Protein AF-A0A8C6T3G2-F1 (afdb_monomer)

Organism: NCBI:txid47308

Structure (mmCIF, N/CA/C/O backbone):
data_AF-A0A8C6T3G2-F1
#
_entry.id   AF-A0A8C6T3G2-F1
#
loop_
_atom_site.group_PDB
_atom_site.id
_atom_site.type_symbol
_atom_site.label_atom_id
_atom_site.label_alt_id
_atom_site.label_comp_id
_atom_site.label_asym_id
_atom_site.label_entity_id
_atom_site.label_seq_id
_atom_site.pdbx_PDB_ins_code
_atom_site.Cartn_x
_atom_site.Cartn_y
_atom_site.Cartn_z
_atom_site.occupancy
_atom_site.B_iso_or_equiv
_atom_site.auth_s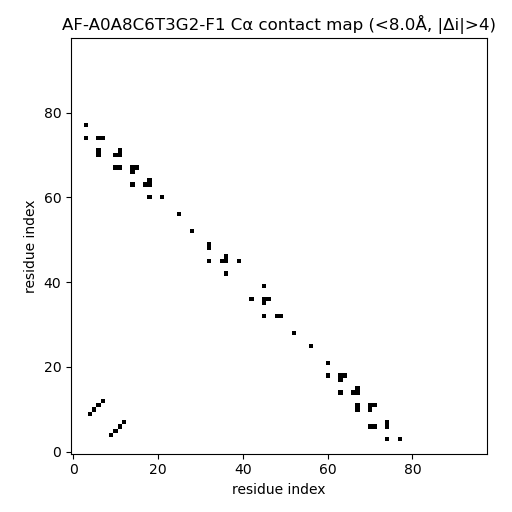eq_id
_atom_site.auth_comp_id
_atom_site.auth_asym_id
_atom_site.auth_atom_id
_atom_sit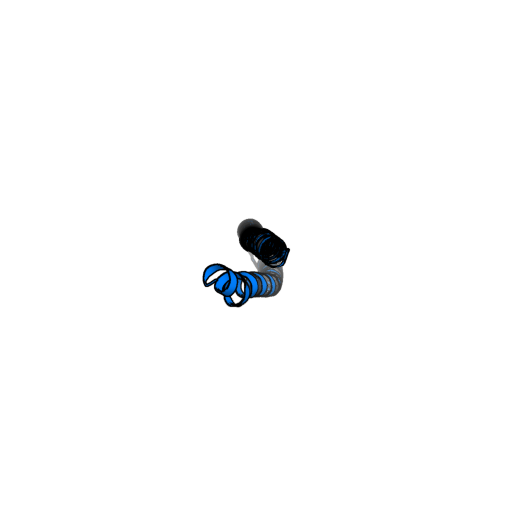e.pdbx_PDB_model_num
ATOM 1 N N . MET A 1 1 ? 21.302 1.917 -13.393 1.00 64.50 1 MET A N 1
ATOM 2 C CA . MET A 1 1 ? 21.137 0.448 -13.308 1.00 64.50 1 MET A CA 1
ATOM 3 C C . MET A 1 1 ? 20.876 0.008 -11.874 1.00 64.50 1 MET A C 1
ATOM 5 O O . MET A 1 1 ? 19.865 -0.641 -11.674 1.00 64.50 1 MET A O 1
ATOM 9 N N . ALA A 1 2 ? 21.682 0.426 -10.887 1.00 86.88 2 ALA A N 1
ATOM 10 C CA . ALA A 1 2 ? 21.447 0.097 -9.471 1.00 86.88 2 ALA A CA 1
ATOM 11 C C . ALA A 1 2 ? 20.072 0.556 -8.937 1.00 86.88 2 ALA A C 1
ATOM 13 O O . ALA A 1 2 ? 19.379 -0.213 -8.290 1.00 86.88 2 ALA A O 1
ATOM 14 N N . GLU A 1 3 ? 19.642 1.775 -9.273 1.00 90.75 3 GLU A N 1
ATOM 15 C CA . GLU A 1 3 ? 18.336 2.318 -8.859 1.00 90.75 3 GLU A CA 1
ATOM 16 C C . GLU A 1 3 ? 17.148 1.537 -9.445 1.00 90.75 3 GLU A C 1
ATOM 18 O O . GLU A 1 3 ? 16.205 1.204 -8.738 1.00 90.75 3 GLU A O 1
ATOM 23 N N . LEU A 1 4 ? 17.229 1.157 -10.726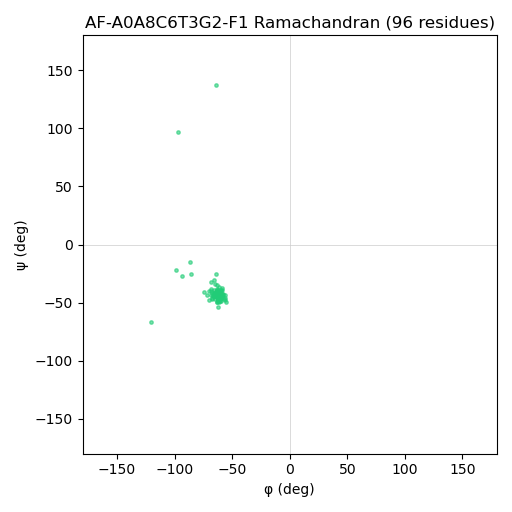 1.00 94.25 4 LEU A N 1
ATOM 24 C CA . LEU A 1 4 ? 16.214 0.327 -11.378 1.00 94.25 4 LEU A CA 1
ATOM 25 C C . LEU A 1 4 ? 16.086 -1.044 -10.699 1.00 94.25 4 LEU A C 1
ATOM 27 O O . LEU A 1 4 ? 14.981 -1.545 -10.511 1.00 94.25 4 LEU A O 1
ATOM 31 N N . GLN A 1 5 ? 17.225 -1.643 -10.352 1.00 95.44 5 GLN A N 1
ATOM 32 C CA . GLN A 1 5 ? 17.272 -2.938 -9.687 1.00 95.44 5 GLN A CA 1
ATOM 33 C C . GLN A 1 5 ? 16.690 -2.857 -8.271 1.00 95.44 5 GLN A C 1
ATOM 35 O O . GLN A 1 5 ? 15.856 -3.680 -7.916 1.00 95.44 5 GLN A O 1
ATOM 40 N N . MET A 1 6 ? 17.045 -1.823 -7.507 1.00 97.00 6 MET A N 1
ATOM 41 C CA . MET A 1 6 ? 16.499 -1.571 -6.171 1.00 97.00 6 MET A CA 1
ATOM 42 C C . MET A 1 6 ? 14.971 -1.411 -6.194 1.00 97.00 6 MET A C 1
ATOM 44 O O . MET A 1 6 ? 14.269 -2.050 -5.409 1.00 97.00 6 MET A O 1
ATOM 48 N N . LEU A 1 7 ? 14.440 -0.640 -7.150 1.00 97.94 7 LEU A N 1
ATOM 49 C CA . LEU A 1 7 ? 12.995 -0.481 -7.333 1.00 97.94 7 LEU A CA 1
ATOM 50 C C . LEU A 1 7 ? 12.302 -1.820 -7.623 1.00 97.94 7 LEU A C 1
ATOM 52 O O . LEU A 1 7 ? 11.270 -2.120 -7.023 1.00 97.94 7 LEU A O 1
ATOM 56 N N . LEU A 1 8 ? 12.861 -2.627 -8.533 1.00 97.38 8 LEU A N 1
ATOM 57 C CA . LEU A 1 8 ? 12.261 -3.887 -8.984 1.00 97.38 8 LEU A CA 1
ATOM 58 C C . LEU A 1 8 ? 12.372 -5.025 -7.966 1.00 97.38 8 LEU A C 1
ATOM 60 O O . LEU A 1 8 ? 11.426 -5.800 -7.825 1.00 97.38 8 LEU A O 1
ATOM 64 N N . GLU A 1 9 ? 13.515 -5.157 -7.300 1.00 97.44 9 GLU A N 1
ATOM 65 C CA . GLU A 1 9 ? 13.828 -6.309 -6.449 1.00 97.44 9 GLU A CA 1
ATOM 66 C C . GLU A 1 9 ? 13.468 -6.064 -4.981 1.00 97.44 9 GLU A C 1
ATOM 68 O O . GLU A 1 9 ? 13.119 -7.010 -4.269 1.00 97.44 9 GLU A O 1
ATOM 73 N N . GLU A 1 10 ? 13.473 -4.806 -4.534 1.00 97.25 10 GLU A N 1
ATOM 74 C CA . GLU A 1 10 ? 13.298 -4.466 -3.123 1.00 97.25 10 GLU A CA 1
ATOM 75 C C . GLU A 1 10 ? 12.086 -3.567 -2.881 1.00 97.25 10 GLU A C 1
ATOM 77 O O . GLU A 1 10 ? 11.119 -4.012 -2.259 1.00 97.25 10 GLU A O 1
ATOM 82 N N . GLU A 1 11 ? 12.096 -2.326 -3.372 1.00 97.94 11 GLU A N 1
ATOM 83 C CA . GLU A 1 11 ? 11.164 -1.298 -2.895 1.00 97.94 11 GLU A CA 1
ATOM 84 C C . GLU A 1 11 ? 9.713 -1.539 -3.327 1.00 97.94 11 GLU A C 1
ATOM 86 O O . GLU A 1 11 ? 8.801 -1.488 -2.497 1.00 97.94 11 GLU A O 1
ATOM 91 N N . ILE A 1 12 ? 9.470 -1.838 -4.608 1.00 98.50 12 ILE A N 1
ATOM 92 C CA . ILE A 1 12 ? 8.118 -2.128 -5.109 1.00 98.50 12 ILE A CA 1
ATOM 93 C C . ILE A 1 12 ? 7.590 -3.445 -4.513 1.00 98.50 12 ILE A C 1
ATOM 95 O O . ILE A 1 12 ? 6.460 -3.452 -4.006 1.00 98.50 12 ILE A O 1
ATOM 99 N N . PRO A 1 13 ? 8.359 -4.558 -4.491 1.00 98.56 13 PRO A N 1
ATOM 100 C CA . PRO A 1 13 ? 7.935 -5.776 -3.804 1.00 98.56 13 PRO A CA 1
ATOM 101 C C . PRO A 1 13 ? 7.651 -5.571 -2.314 1.00 98.56 13 PRO A C 1
ATOM 103 O O . PRO A 1 13 ? 6.649 -6.086 -1.813 1.00 98.56 13 PRO A O 1
ATOM 106 N N . ALA A 1 14 ? 8.490 -4.815 -1.600 1.00 98.19 14 ALA A N 1
ATOM 107 C CA . ALA A 1 14 ? 8.290 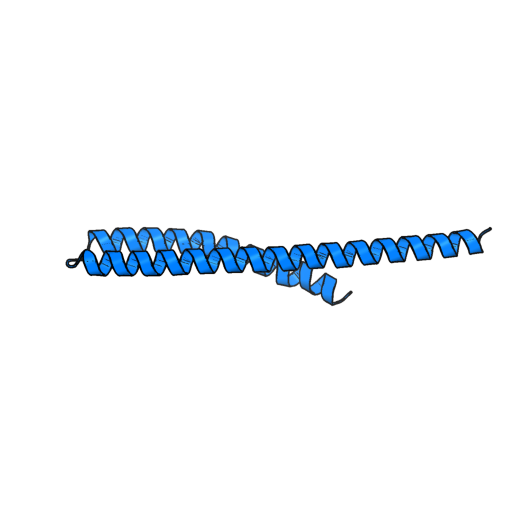-4.514 -0.187 1.00 98.19 14 ALA A CA 1
ATOM 108 C C . ALA A 1 14 ? 7.032 -3.669 0.039 1.00 98.19 14 ALA A C 1
ATOM 110 O O . ALA A 1 14 ? 6.209 -4.036 0.876 1.00 98.19 14 ALA A O 1
ATOM 111 N N . GLY A 1 15 ? 6.823 -2.607 -0.746 1.00 98.31 15 GLY A N 1
ATOM 112 C CA . GLY A 1 15 ? 5.614 -1.784 -0.673 1.00 98.31 15 GLY A CA 1
ATOM 113 C C . GLY A 1 15 ? 4.340 -2.586 -0.954 1.00 98.31 15 GLY A C 1
ATOM 114 O O . GLY A 1 15 ? 3.344 -2.457 -0.241 1.00 98.31 15 GLY A O 1
ATOM 115 N N . LYS A 1 16 ? 4.383 -3.500 -1.932 1.00 98.38 16 LYS A N 1
ATOM 116 C CA . LYS A 1 16 ? 3.272 -4.419 -2.210 1.00 98.38 16 LYS A CA 1
ATOM 117 C C . LYS A 1 16 ? 3.016 -5.386 -1.049 1.00 98.38 16 LYS A C 1
ATOM 119 O O . LYS A 1 16 ? 1.858 -5.584 -0.687 1.00 98.38 16 LYS A O 1
ATOM 124 N N . ARG A 1 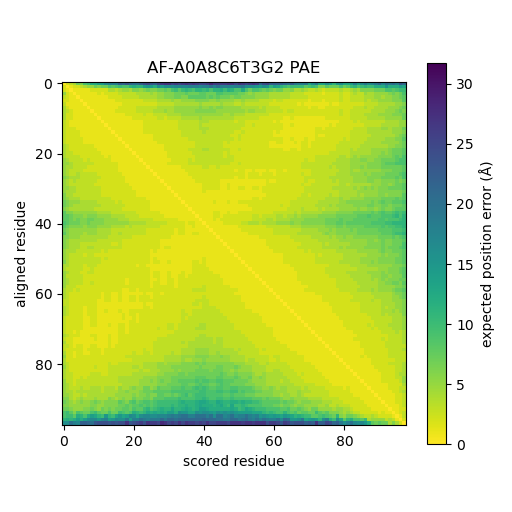17 ? 4.063 -5.979 -0.458 1.00 98.38 17 ARG A N 1
ATOM 125 C CA . ARG A 1 17 ? 3.927 -6.838 0.735 1.00 98.38 17 ARG A CA 1
ATOM 126 C C . ARG A 1 17 ? 3.313 -6.068 1.901 1.00 98.38 17 ARG A C 1
ATOM 128 O O . ARG A 1 17 ? 2.346 -6.551 2.477 1.00 98.38 17 ARG A O 1
ATOM 135 N N . ALA A 1 18 ? 3.785 -4.852 2.164 1.00 97.81 18 ALA A N 1
ATOM 136 C CA . ALA A 1 18 ? 3.252 -3.999 3.221 1.00 97.81 18 ALA A CA 1
ATOM 137 C C . ALA A 1 18 ? 1.752 -3.705 3.038 1.00 97.81 18 ALA A C 1
ATOM 139 O O . ALA A 1 18 ? 1.003 -3.738 4.009 1.00 97.81 18 ALA A O 1
ATOM 140 N N . LEU A 1 19 ? 1.279 -3.487 1.804 1.00 98.25 19 LEU A N 1
ATOM 141 C CA . LEU A 1 19 ? -0.157 -3.324 1.531 1.00 98.25 19 LEU A CA 1
ATOM 142 C C . LEU A 1 19 ? -0.966 -4.604 1.798 1.00 98.25 19 LEU A C 1
ATOM 144 O O . LEU A 1 19 ? -2.072 -4.532 2.336 1.00 98.25 19 LEU A O 1
ATOM 148 N N . VAL A 1 20 ? -0.426 -5.776 1.449 1.00 98.06 20 VAL A N 1
ATOM 149 C CA . VAL A 1 20 ? -1.068 -7.072 1.741 1.00 98.06 20 VAL A CA 1
ATOM 150 C C . VAL A 1 20 ? -1.127 -7.328 3.249 1.00 98.06 20 VAL A C 1
ATOM 152 O O . VAL A 1 20 ? -2.155 -7.764 3.765 1.00 98.06 20 VAL A O 1
ATOM 155 N N . GLU A 1 21 ? -0.054 -7.016 3.970 1.00 97.88 21 GLU A N 1
ATOM 156 C CA . GLU A 1 21 ? -0.011 -7.105 5.430 1.00 97.88 21 GLU A CA 1
ATOM 157 C C . GLU A 1 21 ? -1.002 -6.132 6.073 1.00 97.88 21 GLU A C 1
ATOM 159 O O . GLU A 1 21 ? -1.759 -6.523 6.962 1.00 97.88 21 GLU A O 1
ATOM 164 N N . SER A 1 22 ? -1.075 -4.889 5.586 1.00 97.31 22 SER A N 1
ATOM 165 C CA . SER A 1 22 ? -2.070 -3.912 6.033 1.00 97.31 22 SER A CA 1
ATOM 166 C C . SER A 1 22 ? -3.491 -4.432 5.876 1.00 97.31 22 SER A C 1
ATOM 168 O O . SER A 1 22 ? -4.273 -4.313 6.811 1.00 97.31 22 SER A O 1
ATOM 170 N N . TYR A 1 23 ? -3.834 -5.074 4.759 1.00 95.50 23 TYR A N 1
ATOM 171 C CA . TYR A 1 23 ? -5.160 -5.672 4.581 1.00 95.50 23 TYR A CA 1
ATOM 172 C C . TYR A 1 23 ? -5.510 -6.685 5.693 1.00 95.50 23 TYR A C 1
ATOM 174 O O . TYR A 1 23 ? -6.593 -6.628 6.288 1.00 95.50 23 TYR A O 1
ATOM 182 N N . GLN A 1 24 ? -4.574 -7.575 6.035 1.00 97.06 24 GLN A N 1
ATOM 183 C CA . GLN A 1 24 ? -4.759 -8.553 7.114 1.00 97.06 24 GLN A CA 1
ATOM 184 C C . GLN A 1 24 ? -4.818 -7.883 8.496 1.00 97.06 24 GLN A C 1
ATOM 186 O O . GLN A 1 24 ? -5.627 -8.256 9.346 1.00 97.06 24 GLN A O 1
ATOM 191 N N . ASN A 1 25 ? -3.974 -6.879 8.730 1.00 97.31 25 ASN A N 1
ATOM 192 C CA . ASN A 1 25 ? -3.922 -6.136 9.987 1.00 97.31 25 ASN A CA 1
ATOM 193 C C . ASN A 1 25 ? -5.209 -5.348 10.228 1.00 97.31 25 ASN A C 1
ATOM 195 O O . ASN A 1 25 ? -5.758 -5.409 11.323 1.00 97.31 25 ASN A O 1
ATOM 199 N N . LEU A 1 26 ? -5.724 -4.667 9.207 1.00 98.44 26 LEU A N 1
ATOM 200 C CA . LEU A 1 26 ? -6.951 -3.879 9.296 1.00 98.44 26 LEU A CA 1
ATOM 201 C C . LEU A 1 26 ? -8.178 -4.740 9.577 1.00 98.44 26 LEU A C 1
ATOM 203 O O . LEU A 1 26 ? -9.051 -4.317 10.328 1.00 98.44 26 LEU A O 1
ATOM 207 N N . SER A 1 27 ? -8.211 -5.965 9.049 1.00 98.25 27 SER A N 1
ATOM 208 C CA . SER A 1 27 ? -9.266 -6.930 9.378 1.00 98.25 27 SER A CA 1
ATOM 209 C C . SER A 1 27 ? -9.265 -7.263 10.876 1.00 98.25 27 SER A C 1
ATOM 211 O O . SER A 1 27 ? -10.310 -7.229 11.521 1.00 98.25 27 SER A O 1
ATOM 213 N N . ARG A 1 28 ? -8.080 -7.485 11.462 1.00 98.38 28 ARG A N 1
ATOM 214 C CA . ARG A 1 28 ? -7.924 -7.726 12.907 1.00 98.38 28 ARG A CA 1
ATOM 215 C C . ARG A 1 28 ? -8.231 -6.490 13.753 1.00 98.38 28 ARG A C 1
ATOM 217 O O . ARG A 1 28 ? -8.820 -6.614 14.820 1.00 98.38 28 ARG A O 1
ATOM 224 N N . VAL A 1 29 ? -7.848 -5.298 13.290 1.00 98.44 29 VAL A N 1
ATOM 225 C CA . VAL A 1 29 ? -8.178 -4.029 13.962 1.00 98.44 29 VAL A CA 1
ATOM 226 C C . VAL A 1 29 ? -9.689 -3.810 13.983 1.00 98.44 29 VAL A C 1
ATOM 228 O O . VAL A 1 29 ? -10.221 -3.409 15.016 1.00 98.44 29 VAL A O 1
ATOM 231 N N . ALA A 1 30 ? -10.386 -4.101 12.883 1.00 98.62 30 ALA A N 1
ATOM 232 C CA . ALA A 1 30 ? -11.840 -4.001 12.817 1.00 98.62 30 ALA A CA 1
ATOM 233 C C . ALA A 1 30 ? -12.517 -4.963 13.807 1.00 98.62 30 ALA A C 1
ATOM 235 O O . ALA A 1 30 ? -13.338 -4.523 14.611 1.00 98.62 30 ALA A O 1
ATOM 236 N N . GLU A 1 31 ? -12.104 -6.234 13.817 1.00 98.62 31 GLU A N 1
ATOM 237 C CA . GLU A 1 31 ? -12.594 -7.240 14.769 1.00 98.62 31 GLU A CA 1
ATOM 238 C C . GLU A 1 31 ? -12.324 -6.828 16.226 1.00 98.62 31 GLU A C 1
ATOM 240 O O . GLU A 1 31 ? -13.196 -6.944 17.089 1.00 98.62 31 GLU A O 1
ATOM 245 N N . TYR A 1 32 ? -11.132 -6.298 16.513 1.00 98.69 32 TYR A N 1
ATOM 246 C CA . TYR A 1 32 ? -10.804 -5.774 17.836 1.00 98.69 32 TYR A CA 1
ATOM 247 C C . TYR A 1 32 ? -11.718 -4.610 18.227 1.00 98.69 32 TYR A C 1
ATOM 249 O O . TYR A 1 32 ? -12.253 -4.612 19.333 1.00 98.69 32 TYR A O 1
ATOM 257 N N . CYS A 1 33 ? -11.917 -3.627 17.344 1.00 98.69 33 CYS A N 1
ATOM 258 C CA . CYS A 1 33 ? -12.749 -2.461 17.641 1.00 98.69 33 CYS A CA 1
ATOM 259 C C . CYS A 1 33 ? -14.198 -2.867 17.938 1.00 98.69 33 CYS A C 1
ATOM 261 O O . CYS A 1 33 ? -14.787 -2.369 18.898 1.00 98.69 33 CYS A O 1
ATOM 263 N N . GLU A 1 34 ? -14.750 -3.804 17.164 1.00 98.62 34 GLU A N 1
ATOM 264 C CA . GLU A 1 34 ? -16.090 -4.350 17.389 1.00 98.62 34 GLU A CA 1
ATOM 265 C C . GLU A 1 34 ? -16.181 -5.067 18.742 1.00 98.62 34 GLU A C 1
ATOM 267 O O . GLU A 1 34 ? -17.013 -4.711 19.581 1.00 98.62 34 GLU A O 1
ATOM 272 N N . ASN A 1 35 ? -15.286 -6.025 18.997 1.00 98.62 35 ASN A N 1
ATOM 273 C CA . ASN A 1 35 ? -15.276 -6.795 20.240 1.00 98.62 35 ASN A CA 1
ATOM 274 C C . ASN A 1 35 ? -15.060 -5.906 21.471 1.00 98.62 35 ASN A C 1
ATOM 276 O O . ASN A 1 35 ? -15.773 -6.046 22.469 1.00 98.62 35 ASN A O 1
ATOM 280 N N . ASN A 1 36 ? -14.123 -4.959 21.393 1.00 98.62 36 ASN A N 1
ATOM 281 C CA . ASN A 1 36 ? -13.860 -3.987 22.449 1.00 98.62 36 ASN A CA 1
ATOM 282 C C . ASN A 1 36 ? -15.106 -3.138 22.715 1.00 98.62 36 ASN A C 1
ATOM 284 O O . ASN A 1 36 ? -15.529 -3.001 23.862 1.00 98.62 36 ASN A O 1
ATOM 288 N N . TYR A 1 37 ? -15.762 -2.633 21.667 1.00 98.62 37 TYR A N 1
ATOM 289 C CA . TYR A 1 37 ? -16.990 -1.866 21.834 1.00 98.62 37 TYR A CA 1
ATOM 290 C C . TYR A 1 37 ? -18.112 -2.697 22.458 1.00 98.62 37 TYR A C 1
ATOM 292 O O . TYR A 1 37 ? -18.802 -2.189 23.336 1.00 98.62 37 TYR A O 1
ATOM 300 N N . VAL A 1 38 ? -18.295 -3.965 22.075 1.00 98.44 38 VAL A N 1
ATOM 301 C CA . VAL A 1 38 ? -19.325 -4.853 22.647 1.00 98.44 38 VAL A CA 1
ATOM 302 C C . VAL A 1 38 ? -19.057 -5.155 24.125 1.00 98.44 38 VAL A C 1
ATOM 304 O O . VAL A 1 38 ? -19.982 -5.074 24.936 1.00 98.44 38 VAL A O 1
ATOM 307 N N . GLN A 1 39 ? -17.806 -5.426 24.499 1.00 98.31 39 GLN A N 1
ATOM 308 C CA . GLN A 1 39 ? -17.432 -5.862 25.850 1.00 98.31 39 GLN A CA 1
ATOM 309 C C . GLN A 1 39 ? -17.192 -4.704 26.832 1.00 98.31 39 GLN A C 1
ATOM 311 O O . GLN A 1 39 ? -17.355 -4.878 28.040 1.00 98.31 39 GLN A O 1
ATOM 316 N N . ALA A 1 40 ? -16.835 -3.512 26.346 1.00 98.19 40 ALA A N 1
ATOM 317 C CA . ALA A 1 40 ? -16.510 -2.378 27.205 1.00 98.19 40 ALA A CA 1
ATOM 318 C C . ALA A 1 40 ? -17.713 -1.915 28.041 1.00 98.19 40 ALA A C 1
ATOM 320 O O . ALA A 1 40 ? -18.825 -1.758 27.528 1.00 98.19 40 ALA A O 1
ATOM 321 N N . GLN A 1 41 ? -17.469 -1.622 29.321 1.00 98.00 41 GLN A N 1
ATOM 322 C CA . GLN A 1 41 ? -18.450 -0.962 30.192 1.00 98.00 41 GLN A CA 1
ATOM 323 C C . GLN A 1 41 ? -18.663 0.503 29.779 1.00 98.00 41 GLN A C 1
ATOM 325 O O . GLN A 1 41 ? -19.795 0.979 29.742 1.00 98.00 41 GLN A O 1
ATOM 330 N N . ASP A 1 42 ? -17.585 1.203 29.409 1.00 98.25 42 ASP A N 1
ATOM 331 C CA . ASP A 1 42 ? -17.637 2.571 28.889 1.00 98.25 42 ASP A CA 1
ATOM 332 C C . ASP A 1 42 ? -17.612 2.575 27.353 1.00 98.25 42 ASP A C 1
ATOM 334 O O . ASP A 1 42 ? -16.558 2.520 26.712 1.00 98.25 42 ASP A O 1
ATOM 338 N N . LYS A 1 43 ? -18.804 2.673 26.757 1.00 98.25 43 LYS A N 1
ATOM 339 C CA . LYS A 1 43 ? -18.974 2.717 25.298 1.00 98.25 43 LYS A CA 1
ATOM 340 C C . LYS A 1 43 ? -18.388 3.976 24.663 1.00 98.25 43 LYS A C 1
ATOM 342 O O . LYS A 1 43 ? -17.941 3.916 23.521 1.00 98.25 43 LYS A O 1
ATOM 347 N N . ARG A 1 44 ? -18.372 5.114 25.371 1.00 98.50 44 ARG A N 1
ATOM 348 C CA . ARG A 1 44 ? -17.812 6.358 24.816 1.00 98.50 44 ARG A CA 1
ATOM 349 C C . ARG A 1 44 ? -16.312 6.213 24.635 1.00 98.50 44 ARG A C 1
ATOM 351 O O . ARG A 1 44 ? -15.806 6.521 23.562 1.00 98.50 44 ARG A O 1
ATOM 358 N N . LYS A 1 45 ? -15.623 5.677 25.643 1.00 98.44 45 LYS A N 1
ATOM 359 C CA . LYS A 1 45 ? -14.183 5.427 25.557 1.00 98.44 45 LYS A CA 1
ATOM 360 C C . LYS A 1 45 ? -13.832 4.450 24.428 1.00 98.44 45 LYS A C 1
ATOM 362 O O . LYS A 1 45 ? -12.948 4.754 23.634 1.00 98.44 45 LYS A O 1
ATOM 367 N N . ALA A 1 46 ? -14.545 3.327 24.316 1.00 98.62 46 ALA A N 1
ATOM 368 C CA . ALA A 1 46 ? -14.304 2.348 23.250 1.00 98.62 46 ALA A CA 1
ATOM 369 C C . ALA A 1 46 ? -14.568 2.920 21.842 1.00 98.62 46 ALA A C 1
ATOM 371 O O . ALA A 1 46 ? -13.853 2.606 20.887 1.00 98.62 46 ALA A O 1
ATOM 372 N N . LEU A 1 47 ? -15.567 3.800 21.703 1.00 98.62 47 LEU A N 1
ATOM 373 C CA . LEU A 1 47 ? -15.831 4.496 20.444 1.00 98.62 47 LEU A CA 1
ATOM 374 C C . LEU A 1 47 ? -14.708 5.472 20.076 1.00 98.62 47 LEU A C 1
ATOM 376 O O . LEU A 1 47 ? -14.303 5.516 1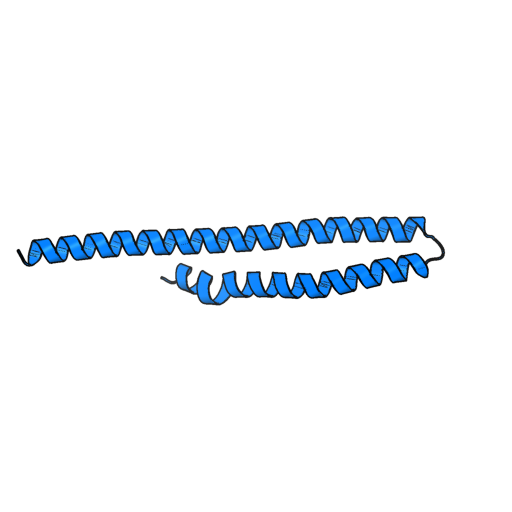8.917 1.00 98.62 47 LEU A O 1
ATOM 380 N N . GLU A 1 48 ? -14.197 6.247 21.034 1.00 98.75 48 GLU A N 1
ATOM 381 C CA . GLU A 1 48 ? -13.067 7.150 20.776 1.00 98.75 48 GLU A CA 1
ATOM 382 C C . GLU A 1 48 ? -11.801 6.379 20.379 1.00 98.75 48 GLU A C 1
ATOM 384 O O . GLU A 1 48 ? -11.104 6.775 19.446 1.00 98.75 48 GLU A O 1
ATOM 389 N N . GLU A 1 49 ? -11.552 5.223 20.995 1.00 98.56 49 GLU A N 1
ATOM 390 C CA . GLU A 1 49 ? -10.470 4.323 20.583 1.00 98.56 49 GLU A CA 1
ATOM 391 C C . GLU A 1 49 ? -10.671 3.812 19.144 1.00 98.56 49 GLU A C 1
ATOM 393 O O . GLU A 1 49 ? -9.752 3.857 18.326 1.00 98.56 49 GLU A O 1
ATOM 398 N N . THR A 1 50 ? -11.896 3.421 18.785 1.00 98.75 50 THR A N 1
ATOM 399 C CA . THR A 1 50 ? -12.235 2.990 17.416 1.00 98.75 50 THR A CA 1
ATOM 400 C C . THR A 1 50 ? -12.017 4.109 16.391 1.00 98.75 50 THR A C 1
ATOM 402 O O . THR A 1 50 ? -11.477 3.875 15.306 1.00 98.75 50 THR A O 1
ATOM 405 N N . LYS A 1 51 ? -12.385 5.353 16.722 1.00 98.75 51 LYS A N 1
ATOM 406 C CA . LYS A 1 51 ? -12.116 6.528 15.873 1.00 98.75 51 LYS A CA 1
ATOM 407 C C . LYS A 1 51 ? -10.618 6.773 15.691 1.00 98.75 51 LYS A C 1
ATOM 409 O O . LYS A 1 51 ? -10.189 7.117 14.584 1.00 98.75 51 LYS A O 1
ATOM 414 N N . ALA A 1 52 ? -9.823 6.578 16.744 1.00 98.69 52 ALA A N 1
ATOM 415 C CA . ALA A 1 52 ? -8.371 6.698 16.670 1.00 98.69 52 ALA A CA 1
ATOM 416 C C . ALA A 1 52 ? -7.782 5.645 15.718 1.00 98.69 52 ALA A C 1
ATOM 418 O O . ALA A 1 52 ? -7.068 6.010 14.780 1.00 98.69 52 ALA A O 1
ATOM 419 N N . TYR A 1 53 ? -8.168 4.371 15.866 1.00 98.62 53 TYR A N 1
ATOM 420 C CA . TYR A 1 53 ? -7.763 3.310 14.937 1.00 98.62 53 TYR A CA 1
ATOM 421 C C . TYR A 1 53 ? -8.211 3.587 13.502 1.00 98.62 53 TYR A C 1
ATOM 423 O O . TYR A 1 53 ? -7.443 3.353 12.571 1.00 98.62 53 TYR A O 1
ATOM 431 N N . THR A 1 54 ? -9.414 4.130 13.304 1.00 98.69 54 THR A N 1
ATOM 432 C CA . THR A 1 54 ? -9.930 4.487 11.971 1.00 98.69 54 THR A CA 1
ATOM 433 C C . THR A 1 54 ? -9.060 5.560 11.312 1.00 98.69 54 THR A C 1
ATOM 435 O O . THR A 1 54 ? -8.647 5.408 10.163 1.00 98.69 54 THR A O 1
ATOM 438 N N . THR A 1 55 ? -8.720 6.618 12.054 1.00 98.56 55 THR A N 1
ATOM 439 C CA . THR A 1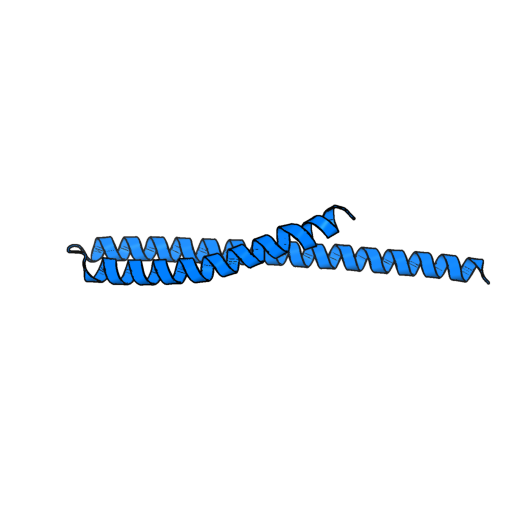 55 ? -7.842 7.696 11.572 1.00 98.56 55 THR A CA 1
ATOM 440 C C . THR A 1 55 ? -6.448 7.168 11.231 1.00 98.56 55 THR A C 1
ATOM 442 O O . THR A 1 55 ? -5.922 7.453 10.155 1.00 98.56 55 THR A O 1
ATOM 445 N N . GLN A 1 56 ? -5.862 6.357 12.116 1.00 98.31 56 GLN A N 1
ATOM 446 C CA . GLN A 1 56 ? -4.544 5.760 11.899 1.00 98.31 56 GLN A CA 1
ATOM 447 C C . GLN A 1 56 ? -4.535 4.826 10.682 1.00 98.31 56 GLN A C 1
ATOM 449 O O . GLN A 1 56 ? -3.607 4.871 9.876 1.00 98.31 56 GLN A O 1
ATOM 454 N N . SER A 1 57 ? -5.579 4.013 10.528 1.00 98.44 57 SER A N 1
ATOM 455 C CA . SER A 1 57 ? -5.743 3.084 9.408 1.00 98.44 57 SER A CA 1
ATOM 456 C C . SER A 1 57 ? -5.820 3.822 8.075 1.00 98.44 57 SER A C 1
ATOM 458 O O . SER A 1 57 ? -5.113 3.469 7.132 1.00 98.44 57 SER A O 1
ATOM 460 N N . LEU A 1 58 ? -6.621 4.893 8.015 1.00 98.31 58 LEU A N 1
ATOM 461 C CA . LEU A 1 58 ? -6.739 5.739 6.830 1.00 98.31 58 LEU A CA 1
ATOM 462 C C . LEU A 1 58 ? -5.389 6.359 6.446 1.00 98.31 58 LEU A C 1
ATOM 464 O O . LEU A 1 58 ? -4.976 6.266 5.291 1.00 98.31 58 LEU A O 1
ATOM 468 N N . ALA A 1 59 ? -4.686 6.952 7.415 1.00 98.00 59 ALA A N 1
ATOM 469 C CA . ALA A 1 59 ? -3.382 7.567 7.182 1.00 98.00 59 ALA A CA 1
ATOM 470 C C . ALA A 1 59 ? -2.332 6.542 6.719 1.00 98.00 59 ALA A C 1
ATOM 472 O O . ALA A 1 59 ? -1.580 6.805 5.780 1.00 98.00 59 ALA A O 1
ATOM 473 N N . SER A 1 60 ? -2.306 5.361 7.343 1.00 97.88 60 SER A N 1
ATOM 474 C CA . SER A 1 60 ? -1.357 4.293 7.021 1.00 97.88 60 SER A CA 1
ATOM 475 C C . SER A 1 60 ? -1.536 3.776 5.593 1.00 97.88 60 SER A C 1
ATOM 477 O O . SER A 1 60 ? -0.567 3.739 4.833 1.00 97.88 60 SER A O 1
ATOM 479 N N . VAL A 1 61 ? -2.769 3.451 5.194 1.00 98.38 61 VAL A N 1
ATOM 480 C CA . VAL A 1 61 ? -3.051 2.952 3.840 1.00 98.38 61 VAL A CA 1
ATOM 481 C C . VAL A 1 61 ? -2.765 4.023 2.792 1.00 98.38 61 VAL A C 1
ATOM 483 O O . VAL A 1 61 ? -2.124 3.731 1.784 1.00 98.38 61 VAL A O 1
ATOM 486 N N . ALA A 1 62 ? -3.181 5.271 3.033 1.00 98.50 62 ALA A N 1
ATOM 487 C CA . ALA A 1 62 ? -2.917 6.372 2.110 1.00 98.50 62 ALA A CA 1
ATOM 488 C C . ALA A 1 62 ? -1.410 6.573 1.881 1.00 98.50 62 ALA A C 1
ATOM 490 O O . ALA A 1 62 ? -0.971 6.711 0.739 1.00 98.50 62 ALA A O 1
ATOM 491 N N . TYR A 1 63 ? -0.611 6.525 2.951 1.00 98.44 63 TYR A N 1
ATOM 492 C CA . TYR A 1 63 ? 0.843 6.626 2.859 1.00 98.44 63 TYR A CA 1
ATOM 493 C C . TYR A 1 63 ? 1.452 5.474 2.052 1.00 98.44 63 TYR A C 1
ATOM 495 O O . TYR A 1 63 ? 2.252 5.717 1.151 1.00 98.44 63 TYR A O 1
ATOM 503 N N . GLN A 1 64 ? 1.050 4.232 2.332 1.00 98.50 64 GLN A N 1
ATOM 504 C CA . GLN A 1 64 ? 1.568 3.051 1.635 1.00 98.50 64 GLN A CA 1
ATOM 505 C C . GLN A 1 64 ? 1.237 3.068 0.139 1.00 98.50 64 GLN A C 1
ATOM 507 O O . GLN A 1 64 ? 2.108 2.784 -0.683 1.00 98.50 64 GLN A O 1
ATOM 512 N N . ILE A 1 65 ? 0.005 3.443 -0.223 1.00 98.56 65 ILE A N 1
ATOM 513 C CA . ILE A 1 65 ? -0.406 3.587 -1.626 1.00 98.56 65 ILE A CA 1
ATOM 514 C C . ILE A 1 65 ? 0.418 4.682 -2.305 1.00 98.56 65 ILE A C 1
ATOM 516 O O . ILE A 1 65 ? 0.952 4.454 -3.388 1.00 98.56 65 ILE A O 1
ATOM 520 N N . ASN A 1 66 ? 0.556 5.849 -1.670 1.00 98.38 66 ASN A N 1
ATOM 521 C CA . ASN A 1 66 ? 1.332 6.955 -2.222 1.00 98.38 66 ASN A CA 1
ATOM 522 C C . ASN A 1 66 ? 2.806 6.574 -2.428 1.00 98.38 66 ASN A C 1
ATOM 524 O O . ASN A 1 66 ? 3.370 6.855 -3.482 1.00 98.38 66 ASN A O 1
ATOM 528 N N . ALA A 1 67 ? 3.432 5.920 -1.449 1.00 98.06 67 ALA A N 1
ATOM 529 C CA . ALA A 1 67 ? 4.818 5.474 -1.559 1.00 98.06 67 ALA A CA 1
ATOM 530 C C . ALA A 1 67 ? 5.000 4.494 -2.729 1.00 98.06 67 ALA A C 1
ATOM 532 O O . ALA A 1 67 ? 5.854 4.706 -3.587 1.00 9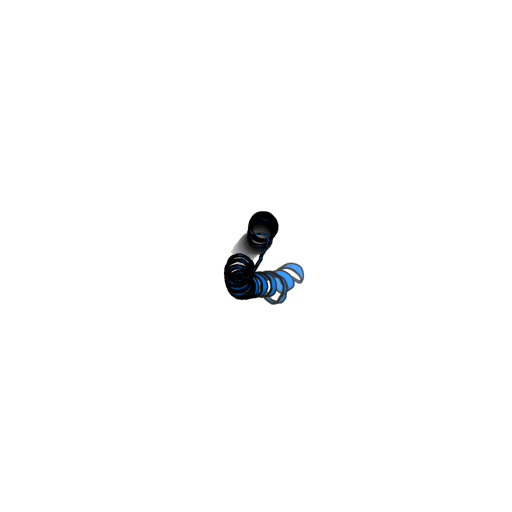8.06 67 ALA A O 1
ATOM 533 N N . LEU A 1 68 ? 4.138 3.475 -2.827 1.00 98.56 68 LEU A N 1
ATOM 534 C CA . LEU A 1 68 ? 4.207 2.502 -3.916 1.00 98.56 68 LEU A CA 1
ATOM 535 C C . LEU A 1 68 ? 3.967 3.149 -5.288 1.00 98.56 68 LEU A C 1
ATOM 537 O O . LEU A 1 68 ? 4.656 2.812 -6.249 1.00 98.56 68 LEU A O 1
ATOM 541 N N . ALA A 1 69 ? 3.021 4.085 -5.383 1.00 98.62 69 ALA A N 1
ATOM 542 C CA . ALA A 1 69 ? 2.741 4.807 -6.620 1.00 98.62 69 ALA A CA 1
ATOM 543 C C . ALA A 1 69 ? 3.958 5.613 -7.097 1.00 98.62 69 ALA A C 1
ATOM 545 O O . ALA A 1 69 ? 4.307 5.536 -8.273 1.00 98.62 69 ALA A O 1
ATOM 546 N N . ASN A 1 70 ? 4.637 6.328 -6.193 1.00 98.44 70 ASN A N 1
ATOM 547 C CA . ASN A 1 70 ? 5.847 7.080 -6.534 1.00 98.44 70 ASN A CA 1
ATOM 548 C C . ASN A 1 70 ? 6.966 6.159 -7.039 1.00 98.44 70 ASN A C 1
ATOM 550 O O . ASN A 1 70 ? 7.549 6.439 -8.085 1.00 98.44 70 ASN A O 1
ATOM 554 N N . ASN A 1 71 ? 7.196 5.023 -6.377 1.00 98.31 71 ASN A N 1
ATOM 555 C CA . ASN A 1 71 ? 8.216 4.060 -6.806 1.00 98.31 71 ASN A CA 1
ATOM 556 C C . ASN A 1 71 ? 7.901 3.475 -8.195 1.00 98.31 71 ASN A C 1
ATOM 558 O O . ASN A 1 71 ? 8.792 3.309 -9.027 1.00 98.31 71 ASN A O 1
ATOM 562 N N . VAL A 1 72 ? 6.625 3.196 -8.486 1.00 98.50 72 VAL A N 1
ATOM 563 C CA . VAL A 1 72 ? 6.202 2.717 -9.812 1.00 98.50 72 VAL A CA 1
ATOM 564 C C . VAL A 1 72 ? 6.372 3.797 -10.884 1.00 98.50 72 VAL A C 1
ATOM 566 O O . VAL A 1 72 ? 6.840 3.488 -11.977 1.00 98.50 72 VAL A O 1
ATOM 569 N N . LEU A 1 73 ? 6.035 5.057 -10.597 1.00 98.56 73 LEU A N 1
ATOM 570 C CA . LEU A 1 73 ? 6.258 6.157 -11.542 1.00 98.56 73 LEU A CA 1
ATOM 571 C C . LEU A 1 73 ? 7.752 6.338 -11.842 1.00 98.56 73 LEU A C 1
ATOM 573 O O . LEU A 1 73 ? 8.139 6.398 -13.007 1.00 98.56 73 LEU A O 1
ATOM 577 N N . GLN A 1 74 ? 8.596 6.314 -10.810 1.00 98.06 74 GLN A N 1
ATOM 578 C CA . GLN A 1 74 ? 10.049 6.403 -10.954 1.00 98.06 74 GLN A CA 1
ATOM 579 C C . GLN A 1 74 ? 10.619 5.246 -11.786 1.00 98.06 74 GLN A C 1
ATOM 581 O O . GLN A 1 74 ? 11.461 5.463 -12.659 1.00 98.06 74 GLN A O 1
ATOM 586 N N . LEU A 1 75 ? 10.123 4.022 -11.575 1.00 98.00 75 LEU A N 1
ATOM 587 C CA . LEU A 1 75 ? 10.473 2.860 -12.393 1.00 98.00 75 LEU A CA 1
ATOM 588 C C . LEU A 1 75 ? 10.189 3.118 -13.883 1.00 98.00 75 LEU A C 1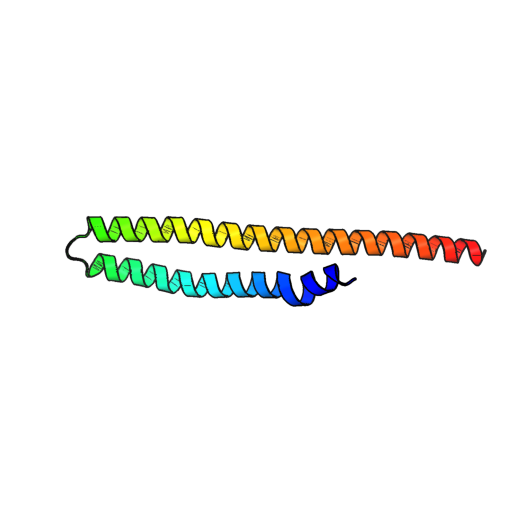
ATOM 590 O O . LEU A 1 75 ? 11.060 2.891 -14.729 1.00 98.00 75 LEU A O 1
ATOM 594 N N . LEU A 1 76 ? 8.987 3.604 -14.201 1.00 98.19 76 LEU A N 1
ATOM 595 C CA . LEU A 1 76 ? 8.570 3.875 -15.577 1.00 98.19 76 LEU A CA 1
ATOM 596 C C . LEU A 1 76 ? 9.398 4.997 -16.217 1.00 98.19 76 LEU A C 1
ATOM 598 O O . LEU A 1 76 ? 9.822 4.858 -17.366 1.00 98.19 76 LEU A O 1
ATOM 602 N N . ASP A 1 77 ? 9.695 6.065 -15.476 1.00 98.19 77 ASP A N 1
ATOM 603 C CA . ASP A 1 77 ? 10.530 7.171 -15.955 1.00 98.19 77 ASP A CA 1
ATOM 604 C C . ASP A 1 77 ? 11.955 6.709 -16.289 1.00 98.19 77 ASP A C 1
ATOM 606 O O . ASP A 1 77 ? 12.509 7.053 -17.346 1.00 98.19 77 ASP A O 1
ATOM 610 N N . ILE A 1 78 ? 12.545 5.867 -15.430 1.00 97.31 78 ILE A N 1
ATOM 611 C CA . ILE A 1 78 ? 13.864 5.278 -15.674 1.00 97.31 78 ILE A CA 1
ATOM 612 C C . ILE A 1 78 ? 13.826 4.422 -16.943 1.00 97.31 78 ILE A C 1
ATOM 614 O O . ILE A 1 78 ? 14.671 4.619 -17.823 1.00 97.31 78 ILE A O 1
ATOM 618 N N . GLN A 1 79 ? 12.845 3.530 -17.088 1.00 97.19 79 GLN A N 1
ATOM 619 C CA . GLN A 1 79 ? 12.719 2.672 -18.272 1.00 97.19 79 GLN A CA 1
ATOM 620 C C . GLN A 1 79 ? 12.502 3.484 -19.559 1.00 97.19 79 GLN A C 1
ATOM 622 O O . GLN A 1 79 ? 13.182 3.247 -20.561 1.00 97.19 79 GLN A O 1
ATOM 627 N N . ALA A 1 80 ? 11.648 4.510 -19.534 1.00 97.75 80 ALA A N 1
ATOM 628 C CA . ALA A 1 80 ? 11.430 5.399 -20.675 1.00 97.75 80 ALA A CA 1
ATOM 629 C C . ALA A 1 80 ? 12.712 6.153 -21.078 1.00 97.75 80 ALA A C 1
ATOM 631 O O . ALA A 1 80 ? 12.985 6.368 -22.262 1.00 97.75 80 ALA A O 1
ATOM 632 N N . SER A 1 81 ? 13.537 6.554 -20.106 1.00 97.19 81 SER A N 1
ATOM 633 C CA . SER A 1 81 ? 14.842 7.170 -20.379 1.00 97.19 81 SER A CA 1
ATOM 634 C C . SER A 1 81 ? 15.857 6.188 -20.981 1.00 97.19 81 SER A C 1
ATOM 636 O O . SER A 1 81 ? 16.725 6.593 -21.756 1.00 97.19 81 SER A O 1
ATOM 638 N N . GLN A 1 82 ? 15.785 4.903 -20.621 1.00 95.88 82 GLN A N 1
ATOM 639 C CA . GLN A 1 82 ? 16.653 3.861 -21.170 1.00 95.88 82 GLN A CA 1
ATOM 640 C C . GLN A 1 82 ? 16.287 3.555 -22.620 1.00 95.88 82 GLN A C 1
ATOM 642 O O . GLN A 1 82 ? 17.181 3.509 -23.460 1.00 95.88 82 GLN A O 1
ATOM 647 N N . LEU A 1 83 ? 14.992 3.454 -22.934 1.00 97.25 83 LEU A N 1
ATOM 648 C CA . LEU A 1 83 ? 14.519 3.250 -24.306 1.00 97.25 83 LEU A CA 1
ATOM 649 C C . LEU A 1 83 ? 14.947 4.389 -25.237 1.00 97.25 83 LEU A C 1
ATOM 651 O O . LEU A 1 83 ? 15.510 4.123 -26.294 1.00 97.25 83 LEU A O 1
ATOM 655 N N . ARG A 1 84 ? 14.791 5.651 -24.812 1.00 97.81 84 ARG A N 1
ATOM 656 C CA . ARG A 1 84 ? 15.265 6.815 -25.589 1.00 97.81 84 ARG A CA 1
ATOM 657 C C . ARG A 1 84 ? 16.772 6.778 -25.860 1.00 97.81 84 ARG A C 1
ATOM 659 O O . ARG A 1 84 ? 17.228 7.165 -26.932 1.00 97.81 84 ARG A O 1
ATOM 666 N N . ARG A 1 85 ? 17.564 6.305 -24.893 1.00 96.69 85 ARG A N 1
ATOM 667 C CA . ARG A 1 85 ? 19.012 6.123 -25.072 1.00 96.69 85 ARG A CA 1
ATOM 668 C C . ARG A 1 85 ? 19.327 4.998 -26.053 1.00 96.69 85 ARG A C 1
ATOM 670 O O . ARG A 1 85 ? 20.180 5.188 -26.910 1.00 96.69 85 ARG A O 1
ATOM 677 N N . MET A 1 86 ? 18.624 3.870 -25.957 1.00 96.94 86 MET A N 1
ATOM 678 C CA . MET A 1 86 ? 18.774 2.756 -26.896 1.00 96.94 86 MET A CA 1
ATOM 679 C C . MET A 1 86 ? 18.422 3.166 -28.326 1.00 96.94 86 MET A C 1
ATOM 681 O O . MET A 1 86 ? 19.178 2.857 -29.239 1.00 96.94 86 MET A O 1
ATOM 685 N N . GLU A 1 87 ? 17.327 3.901 -28.516 1.00 97.38 87 GLU A N 1
ATOM 686 C CA . GLU A 1 87 ? 16.929 4.447 -29.818 1.00 97.38 87 GLU A CA 1
ATOM 687 C C . GLU A 1 87 ? 18.030 5.338 -30.412 1.00 97.38 87 GLU A C 1
ATOM 689 O O . GLU A 1 87 ? 18.436 5.148 -31.555 1.00 97.38 87 GLU A O 1
ATOM 694 N N . SER A 1 88 ? 18.588 6.252 -29.612 1.00 96.88 88 SER A N 1
ATOM 695 C CA . SER A 1 88 ? 19.713 7.094 -30.036 1.00 96.88 88 SER A CA 1
ATOM 696 C C . SER A 1 88 ? 20.951 6.272 -30.426 1.00 96.88 88 SER A C 1
ATOM 698 O O . SER A 1 88 ? 21.548 6.504 -31.478 1.00 96.88 88 SER A O 1
ATOM 700 N N . SER A 1 89 ? 21.314 5.256 -29.634 1.00 96.31 89 SER A N 1
ATOM 701 C CA . SER A 1 89 ? 22.420 4.349 -29.969 1.00 96.31 89 SER A CA 1
ATOM 702 C C . SER A 1 89 ? 22.180 3.586 -31.275 1.00 96.31 89 SER A C 1
ATOM 704 O O . SER A 1 89 ? 23.104 3.454 -32.072 1.00 96.31 89 SER A O 1
ATOM 706 N N . ILE A 1 90 ? 20.952 3.123 -31.521 1.00 96.12 90 ILE A N 1
ATOM 707 C CA . ILE A 1 90 ? 20.575 2.452 -32.772 1.00 96.12 90 ILE A CA 1
ATOM 708 C C . ILE A 1 90 ? 20.701 3.413 -33.957 1.00 96.12 90 ILE A C 1
ATOM 710 O O . ILE A 1 90 ? 21.280 3.039 -34.973 1.00 96.12 90 ILE A O 1
ATOM 714 N N . ASN A 1 91 ? 20.238 4.657 -33.815 1.00 94.94 91 ASN A N 1
ATOM 715 C CA . ASN A 1 91 ? 20.358 5.670 -34.865 1.00 94.94 91 ASN A CA 1
ATOM 716 C C . ASN A 1 91 ? 21.826 5.955 -35.218 1.00 94.94 91 ASN A C 1
ATOM 718 O O . ASN A 1 91 ? 22.170 6.009 -36.397 1.00 94.94 91 ASN A O 1
ATOM 722 N N . HIS A 1 92 ? 22.708 6.067 -34.220 1.00 95.19 92 HIS A N 1
ATOM 723 C CA . HIS A 1 92 ? 24.146 6.230 -34.457 1.00 95.19 92 HIS A CA 1
ATOM 724 C C . HIS A 1 92 ? 24.779 5.023 -35.160 1.00 95.19 92 HIS A C 1
ATOM 726 O O . HIS A 1 92 ? 25.613 5.202 -36.048 1.00 95.19 92 HIS A O 1
ATOM 732 N N . ILE A 1 93 ? 24.385 3.798 -34.793 1.00 94.50 93 ILE A N 1
ATOM 733 C CA . ILE A 1 93 ? 24.843 2.582 -35.479 1.00 94.50 93 ILE A CA 1
ATOM 734 C C . ILE A 1 93 ? 24.364 2.588 -36.932 1.00 94.50 93 ILE A C 1
ATOM 736 O O . ILE A 1 93 ? 25.169 2.347 -37.823 1.00 94.50 93 ILE A O 1
ATOM 740 N N . SER A 1 94 ? 23.092 2.916 -37.175 1.00 94.62 94 SER A N 1
ATOM 741 C CA . SER A 1 94 ? 22.519 2.990 -38.523 1.00 94.62 94 SER A CA 1
ATOM 742 C C . SER A 1 94 ? 23.304 3.957 -39.411 1.00 94.62 94 SER A C 1
ATOM 744 O O . SER A 1 94 ? 23.720 3.578 -40.497 1.00 94.62 94 SER A O 1
ATOM 746 N N . GLN A 1 95 ? 23.595 5.161 -38.909 1.00 92.56 95 GLN A N 1
ATOM 747 C CA . GLN A 1 95 ? 24.397 6.166 -39.619 1.00 92.56 95 GLN A CA 1
ATOM 748 C C . GLN A 1 95 ? 25.847 5.740 -39.873 1.00 92.56 95 GLN A C 1
ATOM 750 O O . GLN A 1 95 ? 26.483 6.275 -40.768 1.00 92.56 95 GLN A O 1
ATOM 755 N N . SER A 1 96 ? 26.398 4.838 -39.056 1.00 90.62 96 SER A N 1
ATOM 756 C CA . SER A 1 96 ? 27.781 4.362 -39.212 1.00 90.62 96 SER A CA 1
ATOM 757 C C . SER A 1 96 ? 27.899 3.184 -40.185 1.00 90.62 96 SER A C 1
ATOM 759 O O . SER A 1 96 ? 29.012 2.811 -40.552 1.00 90.62 96 SER A O 1
ATOM 761 N N . VAL A 1 97 ? 26.773 2.547 -40.519 1.00 90.62 97 VAL A N 1
ATOM 762 C CA . VAL A 1 97 ? 26.685 1.409 -41.447 1.00 90.62 97 VAL A CA 1
ATOM 763 C C . VAL A 1 97 ? 26.254 1.862 -42.852 1.00 90.62 97 VAL A C 1
ATOM 765 O O . VAL A 1 97 ? 26.535 1.146 -43.813 1.00 90.62 97 VAL A O 1
ATOM 768 N N . GLU A 1 98 ? 25.606 3.028 -42.969 1.00 65.12 98 GLU A N 1
ATOM 769 C CA . GLU A 1 98 ? 25.416 3.772 -44.231 1.00 65.12 98 GLU A CA 1
ATOM 770 C C . GLU A 1 98 ? 26.737 4.336 -44.780 1.00 65.12 98 GLU A C 1
ATOM 772 O O . GLU A 1 98 ? 26.920 4.263 -46.019 1.00 65.12 98 GLU A O 1
#

Nearest PDB structures (foldseek):
  4n78-assembly1_F  TM=9.956E-01  e=1.141E-10  Homo sapiens
  3lll-assembly1_B  TM=7.400E-01  e=5.035E-01  Mus musculus
  4bne-assembly1_B  TM=7.403E-01  e=5.354E-01  Gallus gallus
  3syv-assembly1_A  TM=6.360E-01  e=2.997E+00  Mus musculus

Sequence (98 aa):
MAELQMLLEEEIPAGKRALVESYQNLSRVAEYCENNYVQAQDKRKALEETKAYTTQSLASVAYQINALANNVLQLLDIQASQLRRMESSINHISQSVE

pLDDT: mean 96.77, std 5.02, range [64.5, 98.75]

Solvent-accessible surface area (backbone atoms only — not comparable to full-atom values): 5265 Å² total; per-residue (Å²): 109,70,67,58,47,44,40,66,72,44,52,46,52,48,38,53,48,52,52,56,49,46,56,58,49,51,52,52,50,51,54,46,40,51,52,46,38,72,70,40,89,54,50,67,61,36,48,54,51,39,52,51,53,50,54,52,50,53,53,51,52,52,48,49,52,52,53,40,49,52,50,52,50,51,48,50,54,52,52,56,54,49,50,56,49,51,53,51,53,49,52,54,50,53,66,72,74,107

Radius of gyration: 23.52 Å; Cα contacts (8 Å, |Δi|>4): 34; chains: 1; bounding box: 47×16×74 Å

Foldseek 3Di:
DVLLCCLVPPQLVVLVVQLVVLVVVVVVLVVCLVVCCVPDPDNVVSVVVNVVVVVVSVVSNVVSVVSNVVSVVVNVVVVVVVVVVVVVVVVVVVVVVD

Secondary structure (DSSP, 8-state):
-HHHHHIIIIIHHHHHHHHHHHHHHHHHHHHHHHHHHHH-S-HHHHHHHHHHHHHHHHHHHHHHHHHHHHHHHHHHHHHHHHHHHHHHHHHHHHHHH-

Mean predicted aligned error: 3.77 Å

InterPro domains:
  IPR000727 Target SNARE coiled-coil homology domain [PS50192] (45-98)
  IPR028457 ABI family [PTHR10460] (1-95)